Protein AF-A0A8C7H0A1-F1 (afdb_monomer_lite)

pLDDT: mean 70.36, std 11.16, range [37.0, 85.62]

Organism: Oncorhynchus kisutch (NCBI:txid8019)

Structure (mmCIF, N/CA/C/O backbone):
data_AF-A0A8C7H0A1-F1
#
_entry.id   AF-A0A8C7H0A1-F1
#
loop_
_atom_site.group_PDB
_atom_site.id
_atom_site.type_symbol
_atom_site.label_atom_id
_atom_site.label_alt_id
_atom_site.label_comp_id
_atom_site.label_asym_id
_atom_site.label_entity_id
_atom_site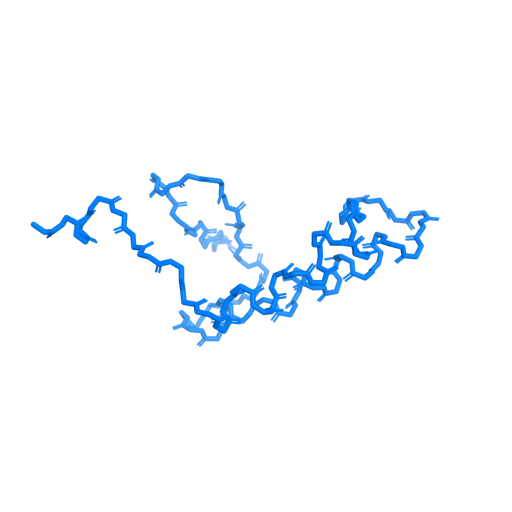.label_seq_id
_atom_site.pdbx_PDB_ins_code
_atom_site.Cartn_x
_atom_site.Cartn_y
_atom_site.Cartn_z
_atom_site.occupancy
_atom_site.B_iso_or_equiv
_atom_site.auth_seq_id
_atom_site.auth_comp_id
_atom_site.auth_asym_id
_atom_site.auth_atom_id
_atom_site.pdbx_PDB_model_num
ATOM 1 N N . MET A 1 1 ? 5.358 -11.355 28.200 1.00 53.34 1 MET A N 1
ATOM 2 C CA . MET A 1 1 ? 4.987 -11.731 26.817 1.00 53.34 1 MET A CA 1
ATOM 3 C C . MET A 1 1 ? 4.659 -10.420 26.140 1.00 53.34 1 MET A C 1
ATOM 5 O O . MET A 1 1 ? 3.665 -9.790 26.484 1.00 53.34 1 MET A O 1
ATOM 9 N N . ASP A 1 2 ? 5.587 -9.946 25.315 1.00 56.00 2 ASP A N 1
ATOM 10 C CA . ASP A 1 2 ? 5.867 -8.511 25.171 1.00 56.00 2 ASP A CA 1
ATOM 11 C C . ASP A 1 2 ? 5.261 -7.943 23.889 1.00 56.00 2 ASP A C 1
ATOM 13 O O . ASP A 1 2 ? 5.926 -7.317 23.067 1.00 56.00 2 ASP A O 1
ATOM 17 N N . PHE A 1 3 ? 3.953 -8.150 23.734 1.00 65.88 3 PHE A N 1
ATOM 18 C CA . PHE A 1 3 ? 3.188 -7.632 22.596 1.00 65.88 3 PHE A CA 1
ATOM 19 C C . PHE A 1 3 ? 3.023 -6.104 22.615 1.00 65.88 3 PHE A C 1
ATOM 21 O O . PHE A 1 3 ? 2.589 -5.524 21.628 1.00 65.88 3 PHE A O 1
ATOM 28 N N . GLN A 1 4 ? 3.358 -5.449 23.734 1.00 63.91 4 GLN A N 1
ATOM 29 C CA . GLN A 1 4 ? 3.356 -3.986 23.854 1.00 63.91 4 GLN A CA 1
ATOM 30 C C . GLN A 1 4 ? 4.606 -3.344 23.237 1.00 63.91 4 GLN A C 1
ATOM 32 O O . GLN A 1 4 ? 4.557 -2.181 22.852 1.00 63.91 4 GLN A O 1
ATOM 37 N N . ALA A 1 5 ? 5.718 -4.085 23.145 1.00 64.75 5 ALA A N 1
ATOM 38 C CA . ALA A 1 5 ? 6.966 -3.578 22.578 1.00 64.75 5 ALA A CA 1
ATOM 39 C C . ALA A 1 5 ? 7.024 -3.796 21.062 1.00 64.75 5 ALA A C 1
ATOM 41 O O . ALA A 1 5 ? 7.431 -2.902 20.324 1.00 64.75 5 ALA A O 1
ATOM 42 N N . THR A 1 6 ? 6.611 -4.979 20.594 1.00 65.50 6 THR A N 1
ATOM 43 C CA . THR A 1 6 ? 6.584 -5.320 19.167 1.00 65.50 6 THR A CA 1
ATOM 44 C C . THR A 1 6 ? 5.460 -6.308 18.875 1.00 65.50 6 THR A C 1
ATOM 46 O O . THR A 1 6 ? 5.173 -7.193 19.682 1.00 65.50 6 THR A O 1
ATOM 49 N N . THR A 1 7 ? 4.836 -6.180 17.708 1.00 76.56 7 THR A N 1
ATOM 50 C CA . THR A 1 7 ? 3.841 -7.137 17.216 1.00 76.56 7 THR A CA 1
ATOM 51 C C . THR A 1 7 ? 4.484 -8.084 16.202 1.00 76.56 7 THR A C 1
ATOM 53 O O . THR A 1 7 ? 5.186 -7.604 15.308 1.00 76.56 7 THR A O 1
ATOM 56 N N . PRO A 1 8 ? 4.249 -9.408 16.285 1.00 77.44 8 PRO A N 1
ATOM 57 C CA . PRO A 1 8 ? 4.688 -10.327 15.240 1.00 77.44 8 PRO A CA 1
ATOM 58 C C . PRO A 1 8 ? 3.995 -9.989 13.912 1.00 77.44 8 PRO A C 1
ATOM 60 O O . PRO A 1 8 ? 2.830 -9.592 13.895 1.00 77.44 8 PRO A O 1
ATOM 63 N N . MET A 1 9 ? 4.717 -10.137 12.801 1.00 78.00 9 MET A N 1
ATOM 64 C CA . MET A 1 9 ? 4.183 -9.847 11.470 1.00 78.00 9 MET A CA 1
ATOM 65 C C . MET A 1 9 ? 3.120 -10.884 11.083 1.00 78.00 9 MET A C 1
ATOM 67 O O . MET A 1 9 ? 3.383 -12.086 11.113 1.00 78.00 9 MET A O 1
ATOM 71 N N . ASP A 1 10 ? 1.923 -10.423 10.713 1.00 85.62 10 ASP A N 1
ATOM 72 C CA . ASP A 1 10 ? 0.861 -11.296 10.208 1.00 85.62 10 ASP A CA 1
ATOM 73 C C . ASP A 1 10 ? 1.259 -11.855 8.824 1.00 85.62 10 ASP A C 1
ATOM 75 O O . ASP A 1 10 ? 1.709 -11.085 7.968 1.00 85.62 10 ASP A O 1
ATOM 79 N N . PRO A 1 11 ? 1.085 -13.164 8.553 1.00 85.38 11 PRO A N 1
ATOM 80 C CA . PRO A 1 11 ? 1.457 -13.765 7.270 1.00 85.38 11 PRO A CA 1
ATOM 81 C C . PRO A 1 11 ? 0.819 -13.098 6.044 1.00 85.38 11 PRO A C 1
ATOM 83 O O . PRO A 1 11 ? 1.431 -13.072 4.980 1.00 85.38 11 PRO A O 1
ATOM 86 N N . ARG A 1 12 ? -0.380 -12.514 6.179 1.00 85.56 12 ARG A N 1
ATOM 87 C CA . ARG A 1 12 ? -1.058 -11.792 5.087 1.00 85.56 12 ARG A CA 1
ATOM 88 C C . ARG A 1 12 ? -0.358 -10.477 4.758 1.00 85.56 12 ARG A C 1
ATOM 90 O O . ARG A 1 12 ? -0.352 -10.053 3.607 1.00 85.56 12 ARG A O 1
ATOM 97 N N . VAL A 1 13 ? 0.230 -9.833 5.768 1.00 83.06 13 VAL A N 1
ATOM 98 C CA . VAL A 1 13 ? 1.036 -8.621 5.580 1.00 83.06 13 VAL A CA 1
ATOM 99 C C . VAL A 1 13 ? 2.338 -8.986 4.878 1.00 83.06 13 VAL A C 1
ATOM 101 O O . VAL A 1 13 ? 2.720 -8.310 3.929 1.00 83.06 13 VAL A O 1
ATOM 104 N N . LEU A 1 14 ? 2.975 -10.089 5.280 1.00 83.44 14 LEU A N 1
ATOM 105 C CA . LEU A 1 14 ? 4.187 -10.572 4.621 1.00 83.44 14 LEU A CA 1
ATOM 106 C C . LEU A 1 14 ? 3.941 -10.876 3.134 1.00 83.44 14 LEU A C 1
ATOM 108 O O . LEU A 1 14 ? 4.696 -10.402 2.290 1.00 83.44 14 LEU A O 1
ATOM 112 N N . ASP A 1 15 ? 2.865 -11.598 2.813 1.00 85.00 15 ASP A N 1
ATOM 113 C CA . ASP A 1 15 ? 2.502 -11.940 1.431 1.00 85.00 15 ASP A CA 1
ATOM 114 C C . ASP A 1 15 ? 2.236 -10.694 0.569 1.00 85.00 15 ASP A C 1
ATOM 116 O O . ASP A 1 15 ? 2.715 -10.593 -0.558 1.00 85.00 15 ASP A O 1
ATOM 120 N N . ALA A 1 16 ? 1.568 -9.680 1.128 1.00 84.25 16 ALA A N 1
ATOM 121 C CA . ALA A 1 16 ? 1.344 -8.410 0.440 1.00 84.25 16 ALA A CA 1
ATOM 122 C C . ALA A 1 16 ? 2.632 -7.586 0.241 1.00 84.25 16 ALA A C 1
ATOM 124 O O . ALA A 1 16 ? 2.725 -6.817 -0.717 1.00 84.25 16 ALA A O 1
ATOM 125 N N . MET A 1 17 ? 3.620 -7.720 1.133 1.00 84.00 17 MET A N 1
ATOM 126 C CA . MET A 1 17 ? 4.879 -6.966 1.072 1.00 84.00 17 MET A CA 1
ATOM 127 C C . MET A 1 17 ? 5.946 -7.626 0.190 1.00 84.00 17 MET A C 1
ATOM 129 O O . MET A 1 17 ? 6.754 -6.918 -0.415 1.00 84.00 17 MET A O 1
ATOM 133 N N . LEU A 1 18 ? 5.957 -8.958 0.089 1.00 85.50 18 LEU A N 1
ATOM 134 C CA . LEU A 1 18 ? 6.959 -9.720 -0.667 1.00 85.50 18 LEU A CA 1
ATOM 135 C C . LEU A 1 18 ? 7.147 -9.250 -2.127 1.00 85.50 18 LEU A C 1
ATOM 137 O O . LEU A 1 18 ? 8.300 -9.094 -2.542 1.00 85.50 18 LEU A O 1
ATOM 141 N N . PRO A 1 19 ? 6.089 -8.949 -2.910 1.00 82.62 19 PRO A N 1
ATOM 142 C CA . PRO A 1 19 ? 6.243 -8.464 -4.283 1.00 82.62 19 PRO A CA 1
ATOM 143 C C . PRO A 1 19 ? 7.075 -7.178 -4.396 1.00 82.62 19 PRO A C 1
ATOM 145 O O . PRO A 1 19 ? 7.860 -7.041 -5.336 1.00 82.62 19 PRO A O 1
ATOM 148 N N . TYR A 1 20 ? 6.957 -6.270 -3.423 1.00 79.94 20 TYR A N 1
ATOM 149 C CA . TYR A 1 20 ? 7.695 -5.002 -3.382 1.00 79.94 20 TYR A CA 1
ATOM 150 C C . TYR A 1 20 ? 9.142 -5.159 -2.906 1.00 79.94 20 TYR A C 1
ATOM 152 O O . TYR A 1 20 ? 9.984 -4.320 -3.209 1.00 79.94 20 TYR A O 1
ATOM 160 N N . GLN A 1 21 ? 9.458 -6.249 -2.202 1.00 77.12 21 GLN A N 1
ATOM 161 C CA . GLN A 1 21 ? 10.840 -6.578 -1.841 1.00 77.12 21 GLN A CA 1
ATOM 162 C C . GLN A 1 21 ? 11.613 -7.250 -2.977 1.00 77.12 21 GLN A C 1
ATOM 164 O O . GLN A 1 21 ? 12.827 -7.079 -3.055 1.00 77.12 21 GLN A O 1
ATOM 169 N N . VAL A 1 22 ? 10.940 -8.015 -3.842 1.00 79.12 22 VAL A N 1
ATOM 170 C CA . VAL A 1 22 ? 11.616 -8.837 -4.860 1.00 79.12 22 VAL A CA 1
ATOM 171 C C . VAL A 1 22 ? 11.544 -8.216 -6.254 1.00 79.12 22 VAL A C 1
ATOM 173 O O . VAL A 1 22 ? 12.570 -8.086 -6.915 1.00 79.12 22 VAL A O 1
ATOM 176 N N . ASN A 1 23 ? 10.350 -7.828 -6.709 1.00 74.75 23 ASN A N 1
ATOM 177 C CA . ASN A 1 23 ? 10.116 -7.447 -8.108 1.00 74.75 23 ASN A CA 1
ATOM 178 C C . ASN A 1 23 ? 9.903 -5.939 -8.287 1.00 74.75 23 ASN A C 1
ATOM 180 O O . ASN A 1 23 ? 10.343 -5.373 -9.284 1.00 74.75 23 ASN A O 1
ATOM 184 N N . TYR A 1 24 ? 9.266 -5.284 -7.312 1.00 75.62 24 TYR A N 1
ATOM 185 C CA . TYR A 1 24 ? 8.900 -3.865 -7.370 1.00 75.62 24 TYR A CA 1
ATOM 186 C C . TYR A 1 24 ? 9.684 -3.031 -6.349 1.00 75.62 24 TYR A C 1
ATOM 188 O O . TYR A 1 24 ? 9.115 -2.289 -5.556 1.00 75.62 24 TYR A O 1
ATOM 196 N N . TYR A 1 25 ? 11.013 -3.140 -6.376 1.00 74.19 25 TYR A N 1
ATOM 197 C CA . TYR A 1 25 ? 11.928 -2.392 -5.497 1.00 74.19 25 TYR A CA 1
ATOM 198 C C . TYR A 1 25 ? 12.159 -0.934 -5.950 1.00 74.19 25 TYR A C 1
ATOM 200 O O . TYR A 1 25 ? 13.120 -0.279 -5.538 1.00 74.19 25 TYR A O 1
ATOM 208 N N . GLY A 1 26 ? 11.313 -0.421 -6.847 1.00 73.12 26 GLY A N 1
ATOM 209 C CA . GLY A 1 26 ? 11.426 0.925 -7.393 1.00 73.12 26 GLY A CA 1
ATOM 210 C C . GLY A 1 26 ? 11.145 1.990 -6.339 1.00 73.12 26 GLY A C 1
ATOM 211 O O . GLY A 1 26 ? 10.233 1.852 -5.526 1.00 73.12 26 GLY A O 1
ATOM 212 N N . ASN A 1 27 ? 11.906 3.085 -6.367 1.00 73.56 27 ASN A N 1
ATOM 213 C CA . ASN A 1 27 ? 11.615 4.236 -5.521 1.00 73.56 27 ASN A CA 1
ATOM 214 C C . ASN A 1 27 ? 10.354 4.950 -6.058 1.00 73.56 27 ASN A C 1
ATOM 216 O O . ASN A 1 27 ? 10.391 5.405 -7.205 1.00 73.56 27 ASN A O 1
ATOM 220 N N . PRO A 1 28 ? 9.285 5.116 -5.256 1.00 69.12 28 PRO A N 1
ATOM 221 C CA . PRO A 1 28 ? 8.043 5.774 -5.681 1.00 69.12 28 PRO A CA 1
ATOM 222 C C . PRO A 1 28 ? 8.237 7.237 -6.118 1.00 69.12 28 PRO A C 1
ATOM 224 O O . PRO A 1 28 ? 7.446 7.763 -6.889 1.00 69.12 28 PRO A O 1
ATOM 227 N N . HIS A 1 29 ? 9.322 7.905 -5.709 1.00 69.25 29 HIS A N 1
ATOM 228 C CA . HIS A 1 29 ? 9.648 9.255 -6.190 1.00 69.25 29 HIS A CA 1
ATOM 229 C C . HIS A 1 29 ? 10.271 9.286 -7.596 1.00 69.25 29 HIS A C 1
ATOM 231 O O . HIS A 1 29 ? 10.472 10.360 -8.170 1.00 69.25 29 HIS A O 1
ATOM 237 N N . SER A 1 30 ? 10.597 8.126 -8.169 1.00 72.19 30 SER A N 1
ATOM 238 C CA . SER A 1 30 ? 11.221 8.029 -9.490 1.00 72.19 30 SER A CA 1
ATOM 239 C C . SER A 1 30 ? 10.166 8.000 -10.591 1.00 72.19 30 SER A C 1
ATOM 241 O O . SER A 1 30 ? 9.733 6.941 -11.026 1.00 72.19 30 SER A O 1
ATOM 243 N N . ARG A 1 31 ? 9.790 9.172 -11.110 1.00 64.00 31 ARG A N 1
ATOM 244 C CA . ARG A 1 31 ? 8.760 9.305 -12.165 1.00 64.00 31 ARG A CA 1
ATOM 245 C C . ARG A 1 31 ? 9.187 8.855 -13.569 1.00 64.00 31 ARG A C 1
ATOM 247 O O . ARG A 1 31 ? 8.397 8.943 -14.503 1.00 64.00 31 ARG A O 1
ATOM 254 N N . THR A 1 32 ? 10.435 8.428 -13.739 1.00 68.69 32 THR A N 1
ATOM 255 C CA . THR A 1 32 ? 11.071 8.187 -15.044 1.00 68.69 32 THR A CA 1
ATOM 256 C C . THR A 1 32 ? 11.067 6.727 -15.498 1.00 68.69 32 THR A C 1
ATOM 258 O O . THR A 1 32 ? 11.392 6.469 -16.652 1.00 68.69 32 THR A O 1
ATOM 261 N N . HIS A 1 33 ? 10.708 5.774 -14.631 1.00 73.38 33 HIS A N 1
ATOM 262 C CA . HIS A 1 33 ? 10.767 4.340 -14.936 1.00 73.38 33 HIS A CA 1
ATOM 263 C C . HIS A 1 33 ? 9.514 3.616 -14.426 1.00 73.38 33 HIS A C 1
ATOM 265 O O . HIS A 1 33 ? 8.974 3.984 -13.385 1.00 73.38 33 HIS A O 1
ATOM 271 N N . ALA A 1 34 ? 9.097 2.551 -15.123 1.00 73.38 34 ALA A N 1
ATOM 272 C CA . ALA A 1 34 ? 7.887 1.775 -14.811 1.00 73.38 34 ALA A CA 1
ATOM 273 C C . ALA A 1 34 ? 7.851 1.253 -13.362 1.00 73.38 34 ALA A C 1
ATOM 275 O O . ALA A 1 34 ? 6.811 1.305 -12.713 1.00 73.38 34 ALA A O 1
ATOM 276 N N . TYR A 1 35 ? 9.011 0.869 -12.821 1.00 71.88 35 TYR A N 1
ATOM 277 C CA . TYR A 1 35 ? 9.157 0.445 -11.427 1.00 71.88 35 TYR A CA 1
ATOM 278 C C . TYR A 1 35 ? 8.765 1.526 -10.407 1.00 71.88 35 TYR A C 1
ATOM 280 O O . TYR A 1 35 ? 8.342 1.200 -9.305 1.00 71.88 35 TYR A O 1
ATOM 288 N N . GLY A 1 36 ? 8.916 2.812 -10.743 1.00 72.81 36 GLY A N 1
ATOM 289 C CA . GLY A 1 36 ? 8.489 3.908 -9.873 1.00 72.81 36 GLY A CA 1
ATOM 290 C C . GLY A 1 36 ? 6.973 4.098 -9.876 1.00 72.81 36 GLY A C 1
ATOM 291 O O . GLY A 1 36 ? 6.396 4.318 -8.817 1.00 72.81 36 GLY A O 1
ATOM 292 N N . TRP A 1 37 ? 6.319 3.938 -11.033 1.00 74.06 37 TRP A N 1
ATOM 293 C CA . TRP A 1 37 ? 4.858 4.051 -11.161 1.00 74.06 37 TRP 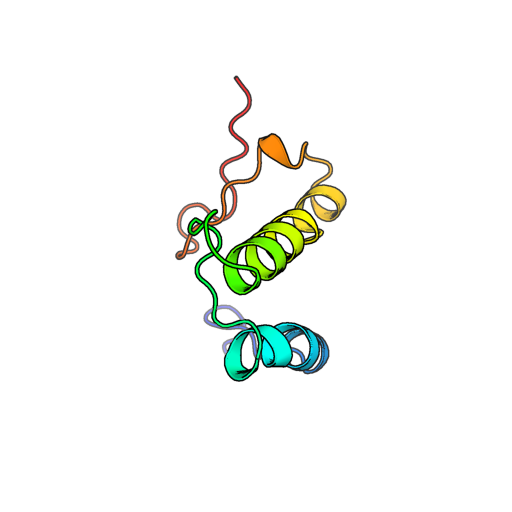A CA 1
ATOM 294 C C . TRP A 1 37 ? 4.119 2.927 -10.431 1.00 74.06 37 TRP A C 1
ATOM 296 O O . TRP A 1 37 ? 3.076 3.160 -9.821 1.00 74.06 37 TRP A O 1
ATOM 306 N N . GLU A 1 38 ? 4.664 1.710 -10.460 1.00 76.56 38 GLU A N 1
ATOM 307 C CA . GLU A 1 38 ? 4.097 0.579 -9.718 1.00 76.56 38 GLU A CA 1
ATOM 308 C C . GLU A 1 38 ? 4.204 0.790 -8.202 1.00 76.56 38 GLU A C 1
ATOM 310 O O . GLU A 1 38 ? 3.222 0.579 -7.486 1.00 76.56 38 GLU A O 1
ATOM 315 N N . SER A 1 39 ? 5.345 1.293 -7.719 1.00 75.75 39 SER A N 1
ATOM 316 C CA . SER A 1 39 ? 5.525 1.657 -6.309 1.00 75.75 39 SER A CA 1
ATOM 317 C C . SER A 1 39 ? 4.653 2.845 -5.879 1.00 75.75 39 SER A C 1
ATOM 319 O O . SER A 1 39 ? 4.119 2.838 -4.770 1.00 75.75 39 SER A O 1
ATOM 321 N N . GLU A 1 40 ? 4.461 3.851 -6.739 1.00 76.31 40 GLU A N 1
ATOM 322 C CA . GLU A 1 40 ? 3.567 4.993 -6.479 1.00 76.31 40 GLU A CA 1
ATOM 323 C C . GLU A 1 40 ? 2.104 4.527 -6.367 1.00 76.31 40 GLU A C 1
ATOM 325 O O . GLU A 1 40 ? 1.431 4.824 -5.379 1.00 76.31 40 GLU A O 1
ATOM 330 N N . SER A 1 41 ? 1.637 3.682 -7.297 1.00 77.94 41 SER A N 1
ATOM 331 C CA . SER A 1 41 ? 0.286 3.101 -7.237 1.00 77.94 41 SER A CA 1
ATOM 332 C C . SER A 1 41 ? 0.067 2.242 -5.985 1.00 77.94 41 SER A C 1
ATOM 334 O O . SER A 1 41 ? -1.045 2.181 -5.457 1.00 77.94 41 SER A O 1
ATOM 336 N N . ALA A 1 42 ? 1.108 1.567 -5.496 1.00 76.00 42 ALA A N 1
ATOM 337 C CA . ALA A 1 42 ? 1.038 0.785 -4.267 1.00 76.00 42 ALA A CA 1
ATOM 338 C C . ALA A 1 42 ? 0.885 1.657 -3.015 1.00 76.00 42 ALA A C 1
ATOM 340 O O . ALA A 1 42 ? 0.108 1.302 -2.126 1.00 76.00 42 ALA A O 1
ATOM 341 N N . MET A 1 43 ? 1.572 2.805 -2.964 1.00 74.00 43 MET A N 1
ATOM 342 C CA . MET A 1 43 ? 1.401 3.782 -1.884 1.00 74.00 43 MET A CA 1
ATOM 343 C C . MET A 1 43 ? -0.017 4.360 -1.861 1.00 74.00 43 MET A C 1
ATOM 345 O O . MET A 1 43 ? -0.603 4.460 -0.787 1.00 74.00 43 MET A O 1
ATOM 349 N N . GLU A 1 44 ? -0.600 4.673 -3.021 1.00 72.94 44 GLU A N 1
ATOM 350 C CA . GLU A 1 44 ? -1.985 5.167 -3.101 1.00 72.94 44 GLU A CA 1
ATOM 351 C C . GLU A 1 44 ? -3.023 4.109 -2.694 1.00 72.94 44 GLU A C 1
ATOM 353 O O . GLU A 1 44 ? -4.056 4.431 -2.110 1.00 72.94 44 GLU A O 1
ATOM 358 N N . LYS A 1 45 ? -2.756 2.827 -2.975 1.00 69.81 45 LYS A N 1
ATOM 359 C CA . LYS A 1 45 ? -3.639 1.703 -2.612 1.00 69.81 45 LYS A CA 1
ATOM 360 C C . LYS A 1 45 ? -3.558 1.301 -1.141 1.00 69.81 45 LYS A C 1
ATOM 362 O O . LYS A 1 45 ? -4.348 0.455 -0.708 1.00 69.81 45 LYS A O 1
ATOM 367 N N . ALA A 1 46 ? -2.616 1.844 -0.372 1.00 68.75 46 ALA A N 1
ATOM 368 C CA . ALA A 1 46 ? -2.498 1.545 1.047 1.00 68.75 46 ALA A CA 1
ATOM 369 C C . ALA A 1 46 ? -3.738 2.073 1.796 1.00 68.75 46 ALA A C 1
ATOM 371 O O . ALA A 1 46 ? -3.885 3.266 2.044 1.00 68.75 46 ALA A O 1
ATOM 372 N N . LYS A 1 47 ? -4.638 1.156 2.173 1.00 63.94 47 LYS A N 1
ATOM 373 C CA . LYS A 1 47 ? -5.977 1.416 2.747 1.00 63.94 47 LYS A CA 1
ATOM 374 C C . LYS A 1 47 ? -5.986 1.971 4.178 1.00 63.94 47 LYS A C 1
ATOM 376 O O . LYS A 1 47 ? -6.907 1.701 4.946 1.00 63.94 47 LYS A O 1
ATOM 381 N N . VAL A 1 48 ? -4.959 2.715 4.579 1.00 69.00 48 VAL A N 1
ATOM 382 C CA . VAL A 1 48 ? -4.922 3.320 5.916 1.00 69.00 48 VAL A CA 1
ATOM 383 C C . VAL A 1 48 ? -6.014 4.388 6.032 1.00 69.00 48 VAL A C 1
ATOM 385 O O . VAL A 1 48 ? -6.673 4.444 7.061 1.00 69.00 48 VAL A O 1
ATOM 388 N N . ALA A 1 49 ? -6.294 5.132 4.956 1.00 68.94 49 ALA A N 1
ATOM 389 C CA . ALA A 1 49 ? -7.366 6.132 4.887 1.00 68.94 49 ALA A CA 1
ATOM 390 C C . ALA A 1 49 ? -8.744 5.592 5.283 1.00 68.94 49 ALA A C 1
ATOM 392 O O . ALA A 1 49 ? -9.397 6.160 6.158 1.00 68.94 49 ALA A O 1
ATOM 393 N N . ASP A 1 50 ? -9.136 4.448 4.719 1.00 72.44 50 ASP A N 1
ATOM 394 C CA . ASP A 1 50 ? -10.435 3.824 4.989 1.00 72.44 50 ASP A CA 1
ATOM 395 C C . ASP A 1 50 ? -10.576 3.369 6.450 1.00 72.44 50 ASP A C 1
ATOM 397 O O . ASP A 1 50 ? -11.679 3.353 6.994 1.00 72.44 50 ASP A O 1
ATOM 401 N N . LEU A 1 51 ? -9.466 3.005 7.104 1.00 74.75 51 LEU A N 1
ATOM 402 C CA . LEU A 1 51 ? -9.469 2.526 8.488 1.00 74.75 51 LEU A CA 1
ATOM 403 C C . LEU A 1 51 ? -9.705 3.659 9.500 1.00 74.75 51 LEU A C 1
ATOM 405 O O . LEU A 1 51 ? -10.328 3.431 10.536 1.00 74.75 51 LEU A O 1
ATOM 409 N N . ILE A 1 52 ? -9.199 4.861 9.209 1.00 76.00 52 ILE A N 1
ATOM 410 C CA . ILE A 1 52 ? -9.289 6.050 10.080 1.00 76.00 52 ILE A CA 1
ATOM 411 C C . ILE A 1 52 ? -10.312 7.082 9.587 1.00 76.00 52 ILE A C 1
ATOM 413 O O . ILE A 1 52 ? -10.473 8.117 10.227 1.00 76.00 52 ILE A O 1
ATOM 417 N N . ALA A 1 53 ? -11.020 6.792 8.490 1.00 74.94 53 ALA A N 1
ATOM 418 C CA . ALA A 1 53 ? -11.967 7.698 7.837 1.00 74.94 53 ALA A CA 1
ATOM 419 C C . ALA A 1 53 ? -11.362 9.088 7.542 1.00 74.94 53 ALA A C 1
ATOM 421 O O . ALA A 1 53 ? -12.020 10.112 7.725 1.00 74.94 53 ALA A O 1
ATOM 422 N N . ALA A 1 54 ? -10.100 9.110 7.107 1.00 74.56 54 ALA A N 1
ATOM 423 C CA . ALA A 1 54 ? -9.364 10.321 6.742 1.00 74.56 54 ALA A CA 1
ATOM 424 C C . ALA A 1 54 ? -9.229 10.435 5.216 1.00 74.56 54 ALA A C 1
ATOM 426 O O . ALA A 1 54 ? -9.293 9.423 4.512 1.00 74.56 54 ALA A O 1
ATOM 427 N N . ASP A 1 55 ? -9.022 11.646 4.693 1.00 75.12 55 ASP A N 1
ATOM 428 C CA . ASP A 1 55 ? -8.719 11.807 3.269 1.00 75.12 55 ASP A CA 1
ATOM 429 C C . ASP A 1 55 ? -7.322 11.210 2.986 1.00 75.12 55 ASP A C 1
ATOM 431 O O . ASP A 1 55 ? -6.371 11.502 3.719 1.00 75.12 55 ASP A O 1
ATOM 435 N N . PRO A 1 56 ? -7.146 10.378 1.939 1.00 72.44 56 PRO A N 1
ATOM 436 C CA . PRO A 1 56 ? -5.842 9.814 1.583 1.00 72.44 56 PRO A CA 1
ATOM 437 C C . PRO A 1 56 ? -4.732 10.861 1.426 1.00 72.44 56 PRO A C 1
ATOM 439 O O . PRO A 1 56 ? -3.565 10.558 1.670 1.00 72.44 56 PRO A O 1
ATOM 442 N N . ARG A 1 57 ? -5.079 12.095 1.040 1.00 73.19 57 ARG A N 1
ATOM 443 C CA . ARG A 1 57 ? -4.134 13.213 0.878 1.00 73.19 57 ARG A CA 1
ATOM 444 C C . ARG A 1 57 ? -3.591 13.737 2.199 1.00 73.19 57 ARG A C 1
ATOM 446 O O . ARG A 1 57 ? -2.542 14.376 2.206 1.00 73.19 57 ARG A O 1
ATOM 453 N N . GLU A 1 58 ? -4.293 13.490 3.295 1.00 73.31 58 GLU A N 1
ATOM 454 C CA . GLU A 1 58 ? -3.888 13.943 4.620 1.00 73.31 58 GLU A CA 1
ATOM 455 C C . GLU A 1 58 ? -2.950 12.943 5.301 1.00 73.31 58 GLU A C 1
ATOM 457 O O . GLU A 1 58 ? -2.367 13.271 6.328 1.00 73.31 58 GLU A O 1
ATOM 462 N N . ILE A 1 59 ? -2.756 11.742 4.747 1.00 74.62 59 ILE A N 1
ATOM 463 C CA . ILE A 1 59 ? -1.955 10.687 5.372 1.00 74.62 59 ILE A CA 1
ATOM 464 C C . ILE A 1 59 ? -0.499 10.777 4.932 1.00 74.62 59 ILE A C 1
ATOM 466 O O . ILE A 1 59 ? -0.150 10.536 3.778 1.00 74.62 59 ILE A O 1
ATOM 470 N N . VAL A 1 60 ? 0.378 11.046 5.900 1.00 76.44 60 VAL A N 1
ATOM 471 C CA . VAL A 1 60 ? 1.831 10.998 5.715 1.00 76.44 60 VAL A CA 1
ATOM 472 C C . VAL A 1 60 ? 2.398 9.749 6.389 1.00 76.44 60 VAL A C 1
ATOM 474 O O . VAL A 1 60 ? 2.287 9.592 7.605 1.00 76.44 60 VAL A O 1
ATOM 477 N N . PHE A 1 61 ? 3.041 8.876 5.607 1.00 75.56 61 PHE A N 1
ATOM 478 C CA . PHE A 1 61 ? 3.749 7.703 6.124 1.00 75.56 61 PHE A CA 1
ATOM 479 C C . PHE A 1 61 ? 5.077 8.113 6.777 1.00 75.56 61 PHE A C 1
ATOM 481 O O . PHE A 1 61 ? 5.921 8.748 6.147 1.00 75.56 61 PHE A O 1
ATOM 488 N N . THR A 1 62 ? 5.275 7.726 8.038 1.00 74.69 62 THR A N 1
ATOM 489 C CA . THR A 1 62 ? 6.518 7.937 8.798 1.00 74.69 62 THR A CA 1
ATOM 490 C C . THR A 1 62 ? 7.161 6.601 9.175 1.00 74.69 62 THR A C 1
ATOM 492 O O . THR A 1 62 ? 6.494 5.572 9.249 1.00 74.69 62 THR A O 1
ATOM 495 N N . SER A 1 63 ? 8.471 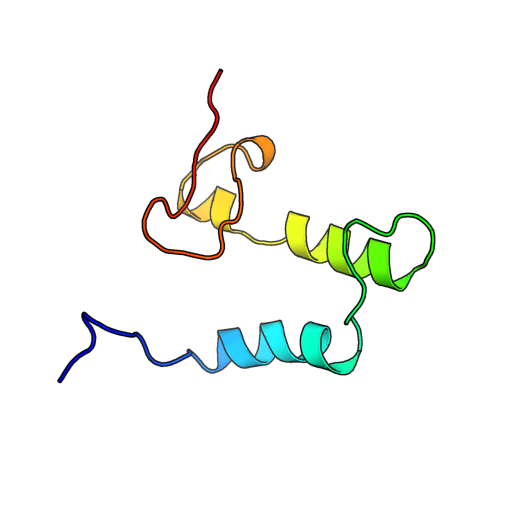6.607 9.419 1.00 70.06 63 SER A N 1
ATOM 496 C CA . SER A 1 63 ? 9.250 5.420 9.784 1.00 70.06 63 SER A CA 1
ATOM 497 C C . SER A 1 63 ? 9.167 5.047 11.268 1.00 70.06 63 SER A C 1
ATOM 499 O O . SER A 1 63 ? 9.573 3.944 11.632 1.00 70.06 63 SER A O 1
ATOM 501 N N . VAL A 1 64 ? 8.675 5.941 12.137 1.00 60.12 64 VAL A N 1
ATOM 502 C CA . VAL A 1 64 ? 8.713 5.755 13.598 1.00 60.12 64 VAL A CA 1
ATOM 503 C C . VAL A 1 64 ? 7.386 6.105 14.287 1.00 60.12 64 VAL A C 1
ATOM 505 O O . VAL A 1 64 ? 6.716 7.061 13.891 1.00 60.12 64 VAL A O 1
ATOM 508 N N . PRO A 1 65 ? 7.015 5.389 15.368 1.00 53.53 65 PRO A N 1
ATOM 509 C CA . PRO A 1 65 ? 5.706 5.510 16.014 1.00 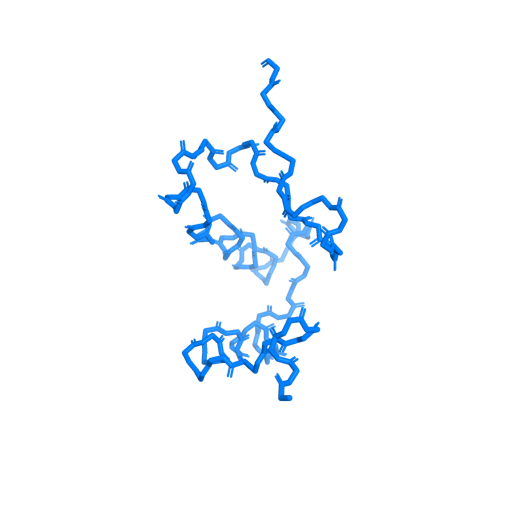53.53 65 PRO A CA 1
ATOM 510 C C . PRO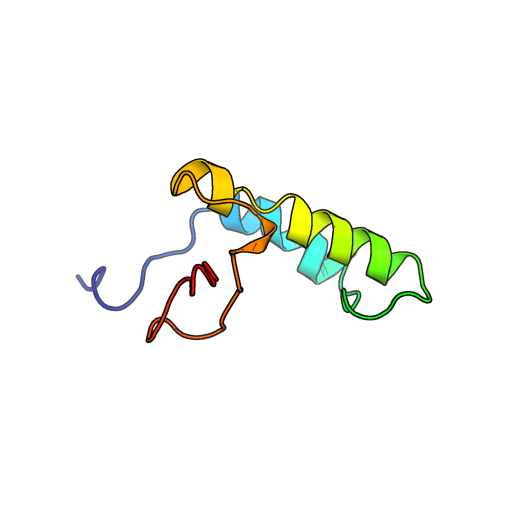 A 1 65 ? 5.512 6.781 16.848 1.00 53.53 65 PRO A C 1
ATOM 512 O O . PRO A 1 65 ? 4.430 6.974 17.390 1.00 53.53 65 PRO A O 1
ATOM 515 N N . LEU A 1 66 ? 6.511 7.667 16.961 1.00 48.66 66 LEU A N 1
ATOM 516 C CA . LEU A 1 66 ? 6.358 8.891 17.756 1.00 48.66 66 LEU A CA 1
ATOM 517 C C . LEU A 1 66 ? 5.288 9.847 17.176 1.00 48.66 66 LEU A C 1
ATOM 519 O O . LEU A 1 66 ? 4.862 10.753 17.881 1.00 48.66 66 LEU A O 1
ATOM 523 N N . ASN A 1 67 ? 4.850 9.644 15.922 1.00 47.75 67 ASN A N 1
ATOM 524 C CA . ASN A 1 67 ? 3.672 10.293 15.330 1.00 47.75 67 ASN A CA 1
ATOM 525 C C . ASN A 1 67 ? 3.1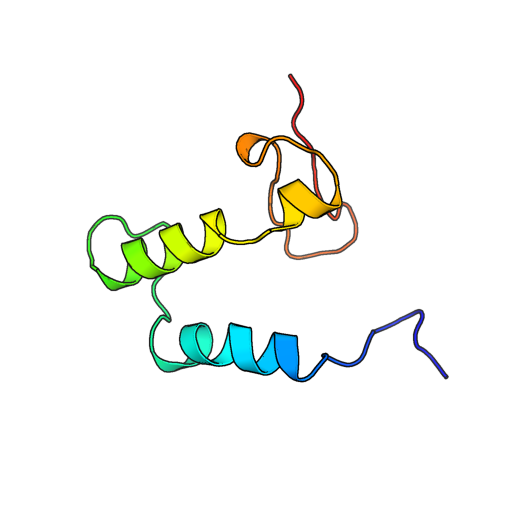30 9.471 14.136 1.00 47.75 67 ASN A C 1
ATOM 527 O O . ASN A 1 67 ? 3.517 9.735 13.001 1.00 47.75 67 ASN A O 1
ATOM 531 N N . PRO A 1 68 ? 2.280 8.452 14.358 1.00 52.50 68 PRO A N 1
ATOM 532 C CA . PRO A 1 68 ? 2.071 7.363 13.397 1.00 52.50 68 PRO A CA 1
ATOM 533 C C . PRO A 1 68 ? 1.334 7.757 12.106 1.00 52.50 68 PRO A C 1
ATOM 535 O O . PRO A 1 68 ? 1.563 7.120 11.086 1.00 52.50 68 PRO A O 1
ATOM 538 N N . ILE A 1 69 ? 0.502 8.802 12.118 1.00 53.56 69 ILE A N 1
ATOM 539 C CA . ILE A 1 69 ? -0.112 9.422 10.935 1.00 53.56 69 ILE A CA 1
ATOM 540 C C . ILE A 1 69 ? -0.322 10.897 11.287 1.00 53.56 69 ILE A C 1
ATOM 542 O O . ILE A 1 69 ? -1.113 11.208 12.177 1.00 53.56 69 ILE A O 1
ATOM 546 N N . ILE A 1 70 ? 0.375 11.817 10.619 1.00 53.38 70 ILE A N 1
ATOM 547 C CA . ILE A 1 70 ? 0.026 13.239 10.720 1.00 53.38 70 ILE A CA 1
ATOM 548 C C . ILE A 1 70 ? -1.046 13.486 9.670 1.00 53.38 70 ILE A C 1
ATOM 550 O O . ILE A 1 70 ? -0.703 13.655 8.507 1.00 53.38 70 ILE A O 1
ATOM 554 N N . CYS A 1 71 ? -2.312 13.486 10.094 1.00 46.50 71 CYS A N 1
ATOM 555 C CA . CYS A 1 71 ? -3.418 14.025 9.313 1.00 46.50 71 CYS A CA 1
ATOM 556 C C . CYS A 1 71 ? -3.186 15.537 9.177 1.00 46.50 71 CYS A C 1
ATOM 558 O O . CYS A 1 71 ? -3.460 16.296 10.110 1.00 46.50 71 CYS A O 1
ATOM 560 N N . GLN A 1 72 ? -2.558 15.975 8.084 1.00 45.69 72 GLN A N 1
ATOM 561 C CA . GLN A 1 72 ? -2.330 17.399 7.817 1.00 45.69 72 GLN A CA 1
ATOM 562 C C . GLN A 1 72 ? -3.650 18.041 7.360 1.00 45.69 72 GLN A C 1
ATOM 564 O O . GLN A 1 72 ? -3.782 18.413 6.199 1.00 45.69 72 GLN A O 1
ATOM 569 N N . SER A 1 73 ? -4.628 18.179 8.262 1.00 37.00 73 SER A N 1
ATOM 570 C CA . SER A 1 73 ? -5.769 19.055 8.000 1.00 37.00 73 SER A CA 1
ATOM 571 C C . SER A 1 73 ? -5.274 20.497 8.097 1.00 37.00 73 SER A C 1
ATOM 573 O O . SER A 1 73 ? -4.907 20.968 9.183 1.00 37.00 73 SER A O 1
ATOM 575 N N . LYS A 1 74 ? -5.253 21.200 6.972 1.00 38.19 74 LYS A N 1
ATOM 576 C CA . LYS A 1 74 ? -5.217 22.656 6.952 1.00 38.19 74 LYS A CA 1
ATOM 577 C C . LYS A 1 74 ? -6.375 23.171 6.124 1.00 38.19 74 LYS A C 1
ATOM 579 O O . LYS A 1 74 ? -6.594 22.604 5.034 1.00 38.19 74 LYS A O 1
#

Sequence (74 aa):
MDFQATTPMDPRVLDAMLPYQVNYYGNPHSRTHAYGWESESAMEKAKVADLIAADPREIVFTSVPLNPIICQSK

Radius of gyration: 14.6 Å; chains: 1; bounding box: 24×36×42 Å

Foldseek 3Di:
DPVVVDNDDDVVNVVVCVCCVPPLVDPCVPPPDPSNVVVVVVLLPPCPCVVVVADSVQFDPDPDVPPHTRRPDD

Secondary structure (DSSP, 8-state):
--TTT-PPPPHHHHHHHHHHHHT----TT-TTSHHHHHHHHHHHT-THHHHHT--GGG----SSTTSS------

InterPro domains:
  IPR000192 Aminotransferase class V domain [PF00266] (2-63)
  IPR015421 Pyridoxal phosphate-dependent transferase, major domain [G3DSA:3.40.640.10] (10-63)
  IPR015424 Pyridoxal phosphate-dependent transferase [SSF53383] (1-63)